Protein AF-A0A9K3EDG0-F1 (afdb_monomer)

Secondary structure (DSSP, 8-state):
-EE--HHHHHHHTSSSPPHHHHHHHTT--EEEEEETTTEEEEEESSHHHHHHHHHHHHH-----HHHHHHHHT----

Solvent-accessible surface area (backbone atoms only — not comparable to full-atom values): 4634 Å² total; per-residue (Å²): 126,47,71,46,57,44,68,49,32,49,43,58,70,34,87,74,66,31,67,68,58,56,61,44,58,76,77,47,78,67,50,75,50,76,37,72,86,12,35,38,38,66,46,46,96,42,70,69,54,33,53,51,51,50,52,53,55,59,67,52,62,85,71,54,68,72,57,57,62,55,54,72,73,66,68,84,130

Radius of gyration: 12.93 Å; Cα contacts (8 Å, |Δi|>4): 80; chains: 1; bounding box: 33×20×41 Å

Organism: Helianthus annuus (NCBI:txid4232)

Nearest PDB structures (foldseek):
  2ja9-assembly1_A-2  TM=9.286E-01  e=2.096E-03  Saccharomyces cerevisiae
  5k36-assembly1_G  TM=9.343E-01  e=5.042E-03  Saccharomyces cerevisiae S288C
  5okz-assembly4_a  TM=8.502E-01  e=2.399E-03  Saccharomyces cerevisiae S288C
  4ifd-assembly1_G  TM=8.550E-01  e=3.849E-03  Saccharomyces cerevisiae S288C
  5okz-assembly1_k  TM=8.539E-01  e=6.174E-03  Saccharomyces cerevisiae S288C

InterPro domains:
  IPR004088 K Homology domain, type 1 [PF15985] (5-46)
  IPR026699 Exosome complex RNA-binding protein 1/RRP40/RRP4 [PTHR21321] (1-64)
  IPR036612 K Homology domain, type 1 superfamily [G3DSA:3.30.1370.10] (1-68)
  IPR036612 K Homology domain, type 1 superfamily [SSF54791] (5-64)

Sequence (77 aa):
MFESYTGLARALLSSPPHPVLEGLGKKFLFEVAVGINGRFWVNASQLSTVILLGNAIQKSKSLSLVLFLLSETCSPK

Mean predicted aligned error: 7.65 Å

pLDDT: mean 83.64, std 19.43, range [34.81, 97.5]

Foldseek 3Di:
DAFAPLVLLVQCVDPVHQVLCVVLVVPFDKDKDGDSVRDIAIDGPDPVSRVVSRVSSRPDDRPPPVNVVVVVVPDDD

Structure (mmCIF, N/CA/C/O backbone):
data_AF-A0A9K3EDG0-F1
#
_entry.id   AF-A0A9K3EDG0-F1
#
loop_
_atom_site.group_PDB
_atom_site.id
_atom_site.type_symbol
_atom_site.label_atom_id
_atom_site.label_alt_id
_atom_site.label_comp_id
_atom_site.label_asym_id
_atom_site.label_entity_id
_atom_site.label_seq_id
_atom_site.pdbx_PDB_ins_code
_atom_site.Cartn_x
_atom_site.Cartn_y
_atom_site.Cartn_z
_atom_site.occupancy
_atom_site.B_iso_or_equiv
_atom_site.auth_seq_id
_atom_site.auth_comp_id
_atom_site.auth_asym_id
_atom_site.auth_atom_id
_atom_site.pdbx_PDB_model_num
ATOM 1 N N . MET A 1 1 ? -9.131 7.076 -5.817 1.00 88.38 1 MET A N 1
ATOM 2 C CA . MET A 1 1 ? -7.992 6.540 -6.597 1.00 88.38 1 MET A CA 1
ATOM 3 C C . MET A 1 1 ? -6.819 7.484 -6.400 1.00 88.38 1 MET A C 1
ATOM 5 O O . MET A 1 1 ? -7.052 8.685 -6.443 1.00 88.38 1 MET A O 1
ATOM 9 N N . PHE A 1 2 ? -5.613 6.972 -6.167 1.00 95.06 2 PHE A N 1
ATOM 10 C CA . PHE A 1 2 ? -4.404 7.765 -5.926 1.00 95.06 2 PHE A CA 1
ATOM 11 C C . PHE A 1 2 ? -3.361 7.516 -7.020 1.00 95.06 2 PHE A C 1
ATOM 13 O O . PHE A 1 2 ? -3.346 6.453 -7.646 1.00 95.06 2 PHE A O 1
ATOM 20 N N . GLU A 1 3 ? -2.492 8.499 -7.242 1.00 94.50 3 GLU A N 1
ATOM 21 C CA . GLU A 1 3 ? -1.386 8.416 -8.200 1.00 94.50 3 GLU A CA 1
ATOM 22 C C . GLU A 1 3 ? -0.054 8.180 -7.478 1.00 94.50 3 GLU A C 1
ATOM 24 O O . GLU A 1 3 ? 0.167 8.661 -6.365 1.00 94.50 3 GLU A O 1
ATOM 29 N N . SER A 1 4 ? 0.840 7.433 -8.114 1.00 90.94 4 SER A N 1
ATOM 30 C CA . SER A 1 4 ? 2.198 7.147 -7.664 1.00 90.94 4 SER A CA 1
ATOM 31 C C . SER A 1 4 ? 3.143 7.063 -8.859 1.00 90.94 4 SER A C 1
ATOM 33 O O . SER A 1 4 ? 2.730 6.831 -9.992 1.00 90.94 4 SER A O 1
ATOM 35 N N . TYR A 1 5 ? 4.449 7.151 -8.621 1.00 90.69 5 TYR A N 1
ATOM 36 C CA . TYR A 1 5 ? 5.408 6.795 -9.664 1.00 90.69 5 TYR A CA 1
ATOM 37 C C . TYR A 1 5 ? 5.385 5.274 -9.913 1.00 90.69 5 TYR A C 1
ATOM 39 O O . TYR A 1 5 ? 5.121 4.480 -9.006 1.00 90.69 5 TYR A O 1
ATOM 47 N N . THR A 1 6 ? 5.666 4.845 -11.145 1.00 92.69 6 THR A N 1
ATOM 48 C CA . THR A 1 6 ? 5.620 3.423 -11.551 1.00 92.69 6 THR A CA 1
ATOM 49 C C . THR A 1 6 ? 6.612 2.552 -10.776 1.00 92.69 6 THR A C 1
ATOM 51 O O . THR A 1 6 ? 6.336 1.385 -10.507 1.00 92.69 6 THR A O 1
ATOM 54 N N . GLY A 1 7 ? 7.741 3.125 -10.348 1.00 91.62 7 GLY A N 1
ATOM 55 C CA . GLY A 1 7 ? 8.693 2.463 -9.453 1.00 91.62 7 GLY A CA 1
ATOM 56 C C . GLY A 1 7 ? 8.095 2.110 -8.086 1.00 91.62 7 GLY A C 1
ATOM 57 O O . GLY A 1 7 ? 8.344 1.014 -7.596 1.00 91.62 7 GLY A O 1
ATOM 58 N N . LEU A 1 8 ? 7.261 2.980 -7.500 1.00 91.12 8 LEU A N 1
ATOM 59 C CA . LEU A 1 8 ? 6.584 2.692 -6.233 1.00 91.12 8 LEU A CA 1
ATOM 60 C C . LEU A 1 8 ? 5.560 1.589 -6.421 1.00 91.12 8 LEU A C 1
ATOM 62 O O . LEU A 1 8 ? 5.508 0.683 -5.609 1.00 91.12 8 LEU A O 1
ATOM 66 N N . ALA A 1 9 ? 4.788 1.625 -7.508 1.00 93.12 9 ALA A N 1
ATOM 67 C CA . ALA A 1 9 ? 3.817 0.575 -7.797 1.00 93.12 9 ALA A CA 1
ATOM 68 C C . ALA A 1 9 ? 4.483 -0.812 -7.877 1.00 93.12 9 ALA A C 1
ATOM 70 O O . ALA A 1 9 ? 3.983 -1.773 -7.300 1.00 93.12 9 ALA A O 1
ATOM 71 N N . ARG A 1 10 ? 5.653 -0.905 -8.523 1.00 92.88 10 ARG A N 1
ATOM 72 C CA . ARG A 1 10 ? 6.454 -2.141 -8.555 1.00 92.88 10 ARG A CA 1
ATOM 73 C C . ARG A 1 10 ? 6.994 -2.522 -7.176 1.00 92.88 10 ARG A C 1
ATOM 75 O O . ARG A 1 10 ? 6.992 -3.699 -6.846 1.00 92.88 10 ARG A O 1
ATOM 82 N N . ALA A 1 11 ? 7.427 -1.544 -6.381 1.00 92.31 11 ALA A N 1
ATOM 83 C CA . ALA A 1 11 ? 7.914 -1.776 -5.024 1.00 92.31 11 ALA A CA 1
ATOM 84 C C . ALA A 1 11 ? 6.793 -2.218 -4.063 1.00 92.31 11 ALA A C 1
ATOM 86 O O . ALA A 1 11 ? 7.007 -3.082 -3.230 1.00 92.31 11 ALA A O 1
ATOM 87 N N . LEU A 1 12 ? 5.575 -1.688 -4.194 1.00 92.38 12 LEU A N 1
ATOM 88 C CA . LEU A 1 12 ? 4.412 -2.124 -3.412 1.00 92.38 12 LEU A CA 1
ATOM 89 C C . LEU A 1 12 ? 4.014 -3.573 -3.724 1.00 92.38 12 LEU A C 1
ATOM 91 O O . LEU A 1 12 ? 3.509 -4.261 -2.845 1.00 92.38 12 LEU A O 1
ATOM 95 N N . LEU A 1 13 ? 4.254 -4.023 -4.957 1.00 93.19 13 LEU A N 1
ATOM 96 C CA . LEU A 1 13 ? 3.998 -5.389 -5.421 1.00 93.19 13 LEU A CA 1
ATOM 97 C C . LEU A 1 13 ? 5.213 -6.323 -5.272 1.00 93.19 13 LEU A C 1
ATOM 99 O O . LEU A 1 13 ? 5.145 -7.471 -5.712 1.00 93.19 13 LEU A O 1
ATOM 103 N N . SER A 1 14 ? 6.333 -5.857 -4.707 1.00 90.81 14 SER A N 1
ATOM 104 C CA . SER A 1 14 ? 7.517 -6.700 -4.539 1.00 90.81 14 SER A CA 1
ATOM 105 C C . SER A 1 14 ? 7.312 -7.753 -3.451 1.00 90.81 14 SER A C 1
ATOM 107 O O . SER A 1 14 ? 6.495 -7.588 -2.548 1.00 90.81 14 SER A O 1
ATOM 109 N N . SER A 1 15 ? 8.108 -8.822 -3.520 1.00 87.62 15 SER A N 1
ATOM 110 C CA . SER A 1 15 ? 8.251 -9.800 -2.443 1.00 87.62 15 SER A CA 1
ATOM 111 C C . SER A 1 15 ? 9.683 -9.724 -1.900 1.00 87.62 15 SER A C 1
ATOM 113 O O . SER A 1 15 ? 10.613 -9.959 -2.677 1.00 87.62 15 SER A O 1
ATOM 115 N N . PRO A 1 16 ? 9.892 -9.395 -0.611 1.00 85.06 16 PRO A N 1
ATOM 116 C CA . PRO A 1 16 ? 8.879 -9.155 0.424 1.00 85.06 16 PRO A CA 1
ATOM 117 C C . PRO A 1 16 ? 8.077 -7.847 0.220 1.00 85.06 16 PRO A C 1
ATOM 119 O O . PRO A 1 16 ? 8.534 -6.965 -0.519 1.00 85.06 16 PRO A O 1
ATOM 122 N N . PRO A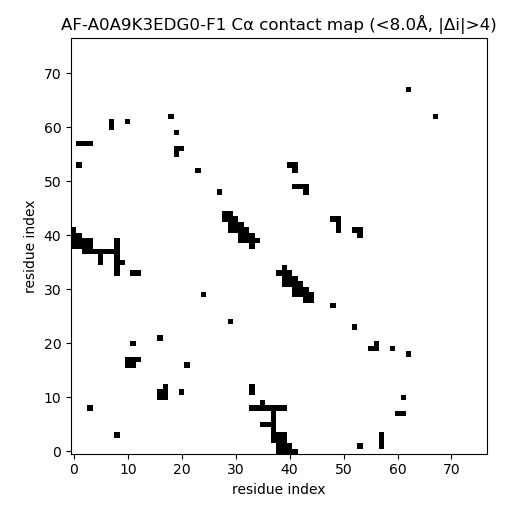 1 17 ? 6.889 -7.718 0.856 1.00 81.25 17 PRO A N 1
ATOM 123 C CA . PRO A 1 17 ? 6.032 -6.540 0.730 1.00 81.25 17 PRO A CA 1
ATOM 124 C C . PRO A 1 17 ? 6.754 -5.258 1.147 1.00 81.25 17 PRO A C 1
ATOM 126 O O . PRO A 1 17 ? 7.569 -5.265 2.069 1.00 81.25 17 PRO A O 1
ATOM 129 N N . HIS A 1 18 ? 6.423 -4.133 0.509 1.00 88.00 18 HIS A N 1
ATOM 130 C CA . HIS A 1 18 ? 7.016 -2.844 0.868 1.00 88.00 18 HIS A CA 1
ATOM 131 C C . HIS A 1 18 ? 6.774 -2.517 2.360 1.00 88.00 18 HIS A C 1
ATOM 133 O O . HIS A 1 18 ? 5.624 -2.617 2.804 1.00 88.00 18 HIS A O 1
ATOM 139 N N . PRO A 1 19 ? 7.779 -2.027 3.119 1.00 90.75 19 PRO A N 1
ATOM 140 C CA . PRO A 1 19 ? 7.659 -1.790 4.566 1.00 90.75 19 PRO A CA 1
ATOM 141 C C . PRO A 1 19 ? 6.489 -0.884 4.967 1.00 90.75 19 PRO A C 1
ATOM 143 O O . PRO A 1 19 ? 5.931 -1.010 6.054 1.00 90.75 19 PRO A O 1
ATOM 146 N N . VAL A 1 20 ? 6.081 0.023 4.072 1.00 92.75 20 VAL A N 1
ATOM 147 C CA . VAL A 1 20 ? 4.907 0.878 4.294 1.00 92.75 20 VAL A CA 1
ATOM 148 C C . VAL A 1 20 ? 3.623 0.058 4.455 1.00 92.75 20 VAL A C 1
ATOM 150 O O . VAL A 1 20 ? 2.815 0.370 5.322 1.00 92.75 20 VAL A O 1
ATOM 153 N N . LEU A 1 21 ? 3.435 -1.000 3.660 1.00 93.19 21 LEU A N 1
ATOM 154 C CA . LEU A 1 21 ? 2.235 -1.833 3.712 1.00 93.19 21 LEU A CA 1
ATOM 155 C C . LEU A 1 21 ? 2.231 -2.678 4.981 1.00 93.19 21 LEU A C 1
ATOM 157 O O . LEU A 1 21 ? 1.194 -2.795 5.625 1.00 93.19 21 LEU A O 1
ATOM 161 N N . GLU A 1 22 ? 3.394 -3.191 5.383 1.00 91.00 22 GLU A N 1
ATOM 162 C CA . GLU A 1 22 ? 3.535 -3.936 6.632 1.00 91.00 22 GLU A CA 1
ATOM 163 C C . GLU A 1 22 ? 3.259 -3.043 7.854 1.00 91.00 22 GLU A C 1
ATOM 165 O O . GLU A 1 22 ? 2.472 -3.398 8.732 1.00 91.00 22 GLU A O 1
ATOM 170 N N . GLY A 1 23 ? 3.854 -1.846 7.898 1.00 92.00 23 GLY A N 1
ATOM 171 C CA . GLY A 1 23 ? 3.653 -0.895 8.992 1.00 92.00 23 GLY A CA 1
ATOM 172 C C . GLY A 1 23 ? 2.208 -0.402 9.102 1.00 92.00 23 GLY A C 1
ATOM 173 O O . GLY A 1 23 ? 1.688 -0.250 10.209 1.00 92.00 23 GLY A O 1
ATOM 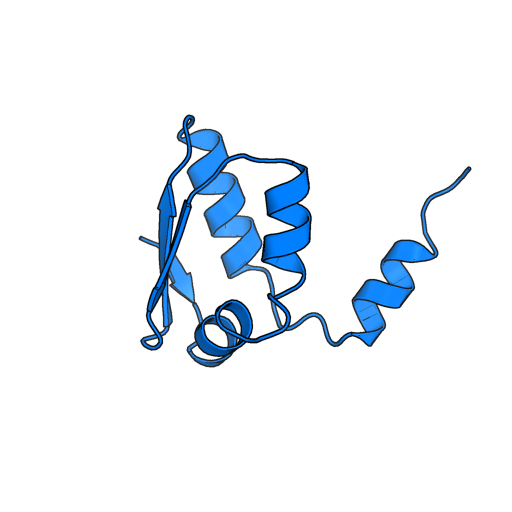174 N N . LEU A 1 24 ? 1.540 -0.183 7.966 1.00 94.06 24 LEU A N 1
ATOM 175 C CA . LEU A 1 24 ? 0.128 0.196 7.935 1.00 94.06 24 LEU A CA 1
ATOM 176 C C . LEU A 1 24 ? -0.783 -0.983 8.299 1.00 94.06 24 LEU A C 1
ATOM 178 O O . LEU A 1 24 ? -1.730 -0.783 9.055 1.00 94.06 24 LEU A O 1
ATOM 182 N N . GLY A 1 25 ? -0.475 -2.199 7.838 1.00 93.88 25 GLY A N 1
ATOM 183 C CA . GLY A 1 25 ? -1.250 -3.411 8.130 1.00 93.88 25 GLY A CA 1
ATOM 184 C C . GLY A 1 25 ? -1.248 -3.798 9.611 1.00 93.88 25 GLY A C 1
ATOM 185 O O . GLY A 1 25 ? -2.203 -4.399 10.092 1.00 93.88 25 GLY A O 1
ATOM 186 N N . LYS A 1 26 ? -0.224 -3.382 10.370 1.00 94.88 26 LYS A N 1
ATOM 187 C CA . LYS A 1 26 ? -0.179 -3.530 11.838 1.00 94.88 26 LYS A CA 1
ATOM 188 C C . LYS A 1 26 ? -1.145 -2.594 12.579 1.00 94.88 26 LYS A C 1
ATOM 190 O O . LYS A 1 26 ? -1.472 -2.864 13.730 1.00 94.88 26 LYS A O 1
ATOM 195 N N . LYS A 1 27 ? -1.565 -1.479 11.966 1.00 94.38 27 LYS A N 1
ATOM 196 C CA . LYS A 1 27 ? -2.374 -0.428 12.619 1.00 94.38 27 LYS A CA 1
ATOM 197 C C . LYS A 1 27 ? -3.791 -0.304 12.069 1.00 94.38 27 LYS A C 1
ATOM 199 O O . LYS A 1 27 ? -4.679 0.139 12.792 1.00 94.38 27 LYS A O 1
ATOM 204 N N . PHE A 1 28 ? -4.001 -0.648 10.803 1.00 96.12 28 PHE A N 1
ATOM 205 C CA . PHE A 1 28 ? -5.260 -0.435 10.099 1.00 96.12 28 PHE A CA 1
ATOM 206 C C . PHE A 1 28 ? -5.683 -1.694 9.350 1.00 96.12 28 PHE A C 1
ATOM 208 O O . PHE A 1 28 ? -4.861 -2.368 8.735 1.00 96.12 28 PHE A O 1
ATOM 215 N N . LEU A 1 29 ? -6.990 -1.954 9.341 1.00 96.25 29 LEU A N 1
ATOM 216 C CA . LEU A 1 29 ? -7.610 -2.918 8.439 1.00 96.25 29 LEU A CA 1
ATOM 217 C C . LEU A 1 29 ? -7.989 -2.193 7.148 1.00 96.25 29 LEU A C 1
ATOM 219 O O . LEU A 1 29 ? -8.799 -1.261 7.173 1.00 96.25 29 LEU A O 1
ATOM 223 N N . PHE A 1 30 ? -7.376 -2.593 6.038 1.00 97.00 30 PHE A N 1
ATOM 224 C CA . PHE A 1 30 ? -7.621 -1.996 4.733 1.00 97.00 30 PHE A CA 1
ATOM 225 C C . PHE A 1 30 ? -7.309 -2.970 3.602 1.00 97.00 30 PHE A C 1
ATOM 227 O O . PHE A 1 30 ? -6.573 -3.941 3.769 1.00 97.00 30 PHE A O 1
ATOM 234 N N . GLU A 1 31 ? -7.845 -2.657 2.434 1.00 97.06 31 GLU A N 1
ATOM 235 C CA . GLU A 1 31 ? -7.566 -3.333 1.177 1.00 97.06 31 GLU A CA 1
ATOM 236 C C . GLU A 1 31 ? -6.839 -2.359 0.256 1.00 97.06 31 GLU A C 1
ATOM 238 O O . GLU A 1 31 ? -7.101 -1.152 0.265 1.00 97.06 31 GLU A O 1
ATOM 243 N N . VAL A 1 32 ? -5.922 -2.878 -0.556 1.00 96.12 32 VAL A N 1
ATOM 244 C CA . VAL A 1 32 ? -5.195 -2.086 -1.545 1.00 96.12 32 VAL A CA 1
ATOM 245 C C . VAL A 1 32 ? -5.122 -2.846 -2.861 1.00 96.12 32 VAL A C 1
ATOM 247 O O . VAL A 1 32 ? -4.829 -4.038 -2.888 1.00 96.12 32 VAL A O 1
ATOM 250 N N . ALA A 1 33 ? -5.366 -2.144 -3.963 1.00 96.94 33 ALA A N 1
ATOM 251 C CA . ALA A 1 33 ? -5.130 -2.646 -5.310 1.00 96.94 33 ALA A CA 1
ATOM 252 C C . ALA A 1 33 ? -4.124 -1.727 -6.003 1.00 96.94 33 ALA A C 1
ATOM 254 O O . ALA A 1 33 ? -4.336 -0.516 -6.093 1.00 96.94 33 ALA A O 1
ATOM 255 N N . VAL A 1 34 ? -3.015 -2.291 -6.479 1.00 95.94 34 VAL A N 1
ATOM 256 C CA . VAL A 1 34 ? -1.915 -1.532 -7.086 1.00 95.94 34 VAL A CA 1
ATOM 257 C C . VAL A 1 34 ? -1.831 -1.858 -8.571 1.00 95.94 34 VAL A C 1
ATOM 259 O O . VAL A 1 34 ? -1.642 -3.007 -8.957 1.00 95.94 34 VAL A O 1
ATOM 262 N N . GLY A 1 35 ? -1.946 -0.833 -9.410 1.00 95.69 35 GLY A N 1
ATOM 263 C CA . GLY A 1 35 ? -1.695 -0.919 -10.840 1.00 95.69 35 GLY A CA 1
ATOM 264 C C . GLY A 1 35 ? -0.260 -0.511 -11.169 1.00 95.69 35 GLY A C 1
ATOM 265 O O . GLY A 1 35 ? 0.210 0.559 -10.776 1.00 95.69 35 GLY A O 1
ATOM 266 N N 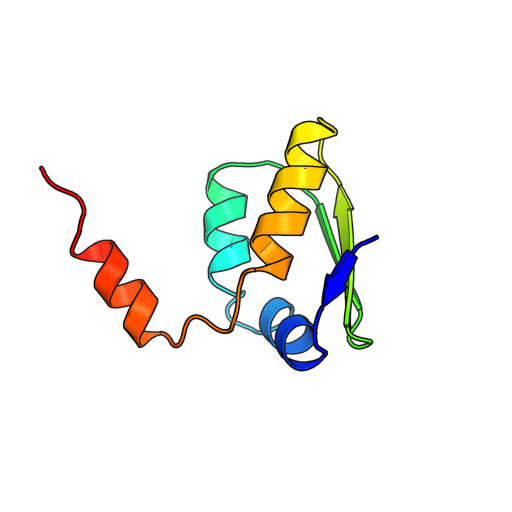. ILE A 1 36 ? 0.436 -1.324 -11.970 1.00 95.25 36 ILE A N 1
ATOM 267 C CA . ILE A 1 36 ? 1.800 -1.023 -12.454 1.00 95.25 36 ILE A CA 1
ATOM 268 C C . ILE A 1 36 ? 1.879 0.243 -13.329 1.00 95.25 36 ILE A C 1
ATOM 270 O O . ILE A 1 36 ? 2.973 0.726 -13.618 1.00 95.25 36 ILE A O 1
ATOM 274 N N . ASN A 1 37 ? 0.728 0.810 -13.707 1.00 95.12 37 ASN A N 1
ATOM 275 C CA . ASN A 1 37 ? 0.578 2.114 -14.353 1.00 95.12 37 ASN A CA 1
ATOM 276 C C . ASN A 1 37 ? 0.800 3.309 -13.403 1.00 95.12 37 ASN A C 1
ATOM 278 O O . ASN A 1 37 ? 0.585 4.445 -13.814 1.00 95.12 37 ASN A O 1
ATOM 282 N N . GLY A 1 38 ? 1.207 3.077 -12.149 1.00 94.00 38 GLY A N 1
ATOM 283 C CA . GLY A 1 38 ? 1.422 4.150 -11.176 1.00 94.00 38 GLY A CA 1
ATOM 284 C C . GLY A 1 38 ? 0.117 4.677 -10.583 1.00 94.00 38 GLY A C 1
ATOM 285 O O . GLY A 1 38 ? 0.011 5.847 -10.231 1.00 94.00 38 GLY A O 1
ATOM 286 N N . ARG A 1 39 ? -0.914 3.837 -10.501 1.00 95.50 39 ARG A N 1
ATOM 287 C CA . ARG A 1 39 ? -2.167 4.177 -9.826 1.00 95.50 39 ARG A CA 1
ATOM 288 C C . ARG A 1 39 ? -2.467 3.113 -8.794 1.00 95.50 39 ARG A C 1
ATOM 290 O O . ARG A 1 39 ? -2.233 1.933 -9.035 1.00 95.50 39 ARG A O 1
ATOM 297 N N . PHE A 1 40 ? -3.020 3.517 -7.663 1.00 96.25 40 PHE A N 1
ATOM 298 C CA . PHE A 1 40 ? -3.462 2.571 -6.651 1.00 96.25 40 PHE A CA 1
ATOM 299 C C . PHE A 1 40 ? -4.790 2.993 -6.032 1.00 96.25 40 PHE A C 1
ATOM 301 O O . PHE A 1 40 ? -5.178 4.167 -6.013 1.00 96.25 40 PHE A O 1
ATOM 308 N N . TRP A 1 41 ? -5.508 1.996 -5.548 1.00 97.44 41 TRP A N 1
ATOM 309 C CA . TRP A 1 41 ? -6.786 2.124 -4.877 1.00 97.44 41 TRP A CA 1
ATOM 310 C C . TRP A 1 41 ? -6.658 1.592 -3.458 1.00 97.44 41 TRP A C 1
ATOM 312 O O . TRP A 1 41 ? -5.951 0.614 -3.235 1.00 97.44 41 TRP A O 1
ATOM 322 N N . VAL A 1 42 ? -7.332 2.248 -2.517 1.00 97.38 42 VAL A N 1
ATOM 323 C CA . VAL A 1 42 ? -7.360 1.864 -1.105 1.00 97.38 42 VAL A CA 1
ATOM 324 C C . VAL A 1 42 ? -8.800 1.898 -0.628 1.00 97.38 42 VAL A C 1
ATOM 326 O O . VAL A 1 42 ? -9.534 2.830 -0.968 1.00 97.38 42 VAL A O 1
ATOM 329 N N . ASN A 1 43 ? -9.165 0.920 0.192 1.00 97.50 43 ASN A N 1
ATOM 330 C CA . ASN A 1 43 ? -10.456 0.834 0.854 1.00 97.50 43 ASN A CA 1
ATOM 331 C C . ASN A 1 43 ? -10.289 0.498 2.333 1.00 97.50 43 ASN A C 1
ATOM 333 O O . ASN A 1 43 ? -9.456 -0.323 2.701 1.00 97.50 43 ASN A O 1
ATOM 337 N N . ALA A 1 44 ? -11.073 1.155 3.179 1.00 97.19 44 ALA A N 1
ATOM 338 C CA . ALA A 1 44 ? -11.101 0.950 4.620 1.00 97.19 44 ALA A CA 1
ATOM 339 C C . ALA A 1 44 ? -12.478 1.361 5.156 1.00 97.19 44 ALA A C 1
ATOM 341 O O . ALA A 1 44 ? -13.211 2.100 4.502 1.00 97.19 44 ALA A O 1
ATOM 342 N N . SER A 1 45 ? -12.807 0.926 6.375 1.00 96.69 45 SER A N 1
ATOM 343 C CA . SER A 1 45 ? -14.108 1.198 7.009 1.00 96.69 45 SER A CA 1
ATOM 344 C C . SER A 1 45 ? -14.430 2.696 7.145 1.00 96.69 45 SER A C 1
ATOM 346 O O . SER A 1 45 ? -15.588 3.091 7.031 1.00 96.69 45 SER A O 1
ATOM 348 N N . GLN A 1 46 ? -13.414 3.539 7.361 1.00 96.94 46 GLN A N 1
ATOM 349 C CA . GLN A 1 46 ? -13.575 4.984 7.534 1.00 96.94 46 GLN A CA 1
ATOM 350 C C . GLN A 1 46 ? -12.870 5.768 6.425 1.00 96.94 46 GLN A C 1
ATOM 352 O O . GLN A 1 46 ? -11.720 5.492 6.076 1.00 96.94 46 GLN A O 1
ATOM 357 N N . LEU A 1 47 ? -13.527 6.822 5.930 1.00 96.75 47 LEU A N 1
ATOM 358 C CA . LEU A 1 47 ? -12.977 7.704 4.896 1.00 96.75 47 LEU A CA 1
ATOM 359 C C . LEU A 1 47 ? -11.687 8.410 5.349 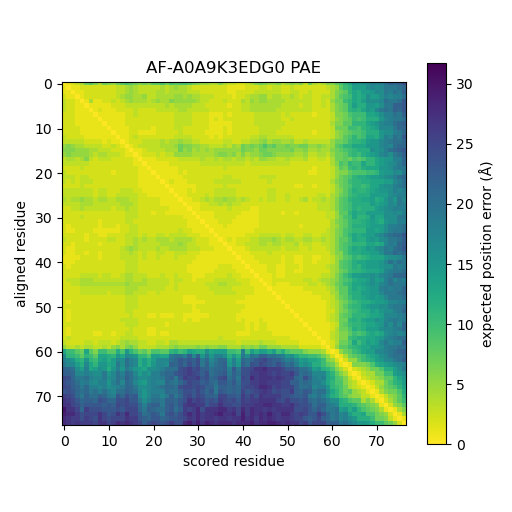1.00 96.75 47 LEU A C 1
ATOM 361 O O . LEU A 1 47 ? -10.753 8.563 4.562 1.00 96.75 47 LEU A O 1
ATOM 365 N N . SER A 1 48 ? -11.609 8.798 6.624 1.00 97.06 48 SER A N 1
ATOM 366 C CA . SER A 1 48 ? -10.407 9.378 7.238 1.00 97.06 48 SER A CA 1
ATOM 367 C C . SER A 1 48 ? -9.203 8.438 7.115 1.00 97.06 48 SER A C 1
ATOM 369 O O . SER A 1 48 ? -8.111 8.874 6.749 1.00 97.06 48 SER A O 1
ATOM 371 N N . THR A 1 49 ? -9.413 7.139 7.338 1.00 96.75 49 THR A N 1
ATOM 372 C CA . THR A 1 49 ? -8.393 6.100 7.172 1.00 96.75 49 THR A CA 1
ATOM 373 C C . THR A 1 49 ? -7.988 5.942 5.711 1.00 96.75 49 THR A C 1
ATOM 375 O O . THR A 1 49 ? -6.796 5.880 5.431 1.00 96.75 49 THR A O 1
ATOM 378 N N . VAL A 1 50 ? -8.935 5.952 4.765 1.00 97.50 50 VAL A N 1
ATOM 379 C CA . VAL A 1 50 ? -8.619 5.886 3.323 1.00 97.50 50 VAL A CA 1
ATOM 380 C C . VAL A 1 50 ? -7.719 7.051 2.898 1.00 97.50 50 VAL A C 1
ATOM 382 O O . VAL A 1 50 ? -6.722 6.840 2.206 1.00 97.50 50 VAL A O 1
ATOM 385 N N . ILE A 1 51 ? -8.027 8.272 3.346 1.00 96.94 51 ILE A N 1
ATOM 386 C CA . ILE A 1 51 ? -7.223 9.467 3.051 1.00 96.94 51 ILE A CA 1
ATOM 387 C C . ILE A 1 51 ? -5.832 9.357 3.687 1.00 96.94 51 ILE A C 1
ATOM 389 O O . ILE A 1 51 ? -4.828 9.638 3.029 1.00 96.94 51 ILE A O 1
ATOM 393 N N . LEU A 1 52 ? -5.752 8.924 4.949 1.00 95.88 52 LEU A N 1
ATOM 394 C CA . LEU A 1 52 ? -4.485 8.743 5.658 1.00 95.88 52 LEU A CA 1
ATOM 395 C C . LEU A 1 52 ? -3.591 7.711 4.959 1.00 95.88 52 LEU A C 1
ATOM 397 O O . LEU A 1 52 ? -2.424 7.996 4.695 1.00 95.88 52 LEU A O 1
ATOM 401 N N . LEU A 1 53 ? -4.144 6.541 4.629 1.00 96.25 53 LEU A N 1
ATOM 402 C CA . LEU A 1 53 ? -3.439 5.457 3.946 1.00 96.25 53 LEU A CA 1
ATOM 403 C C . LEU A 1 53 ? -2.959 5.891 2.562 1.00 96.25 53 LEU A C 1
ATOM 405 O O . LEU A 1 53 ? -1.793 5.691 2.229 1.00 96.25 53 LEU A O 1
ATOM 409 N N . GLY A 1 54 ? -3.827 6.535 1.776 1.00 95.69 54 GLY A N 1
ATOM 410 C CA . GLY A 1 54 ? -3.472 7.049 0.456 1.00 95.69 54 GLY A CA 1
ATOM 411 C C . GLY A 1 54 ? -2.304 8.030 0.512 1.00 95.69 54 GLY A C 1
ATOM 412 O O . GLY A 1 54 ? -1.329 7.882 -0.224 1.00 95.69 54 GLY A O 1
ATOM 413 N N . ASN A 1 55 ? -2.347 8.976 1.452 1.00 94.38 55 ASN A N 1
ATOM 414 C CA . ASN A 1 55 ? -1.273 9.945 1.652 1.00 94.38 55 ASN A CA 1
ATOM 415 C C . ASN A 1 55 ? 0.022 9.297 2.165 1.00 94.38 55 ASN A C 1
ATOM 417 O O . ASN A 1 55 ? 1.108 9.668 1.718 1.00 94.38 55 ASN A O 1
ATOM 421 N N . ALA A 1 56 ? -0.074 8.337 3.087 1.00 94.25 56 ALA A N 1
ATOM 422 C CA . ALA A 1 56 ? 1.079 7.622 3.627 1.00 94.25 56 ALA A CA 1
ATOM 423 C C . ALA A 1 56 ? 1.792 6.803 2.542 1.00 94.25 56 ALA A C 1
ATOM 425 O O . ALA A 1 56 ? 3.013 6.884 2.416 1.00 94.25 56 ALA A O 1
ATOM 426 N N . ILE A 1 57 ? 1.034 6.077 1.713 1.00 93.62 57 ILE A N 1
ATOM 427 C CA . ILE A 1 57 ? 1.576 5.311 0.587 1.00 93.62 57 ILE A CA 1
ATOM 428 C C . ILE A 1 57 ? 2.175 6.261 -0.454 1.00 93.62 57 ILE A C 1
ATOM 430 O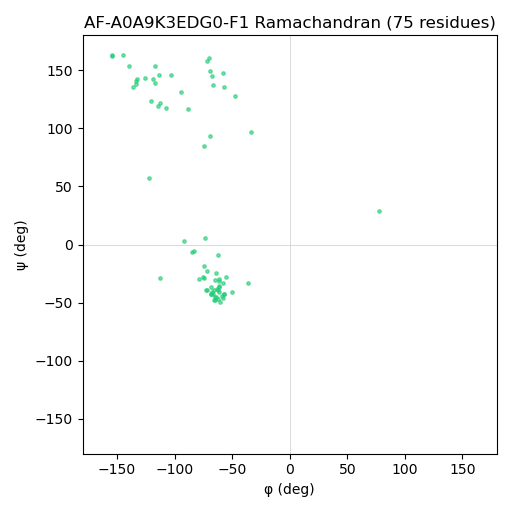 O . ILE A 1 57 ? 3.320 6.075 -0.853 1.00 93.62 57 ILE A O 1
ATOM 434 N N . GLN A 1 58 ? 1.471 7.325 -0.849 1.00 92.12 58 GLN A N 1
ATOM 435 C CA . GLN A 1 58 ? 1.963 8.262 -1.865 1.00 92.12 58 GLN A CA 1
ATOM 436 C C . GLN A 1 58 ? 3.266 8.965 -1.448 1.00 92.12 58 GLN A C 1
ATOM 438 O O . GLN A 1 58 ? 4.140 9.196 -2.284 1.00 92.12 58 GLN A O 1
ATOM 443 N N . LYS A 1 59 ? 3.424 9.273 -0.154 1.00 89.19 59 LYS A N 1
ATOM 444 C CA . LYS A 1 59 ? 4.647 9.872 0.405 1.00 89.19 59 LYS A CA 1
ATOM 445 C C . LYS A 1 59 ? 5.724 8.849 0.763 1.00 89.19 59 LYS A C 1
ATOM 447 O O . LYS A 1 59 ? 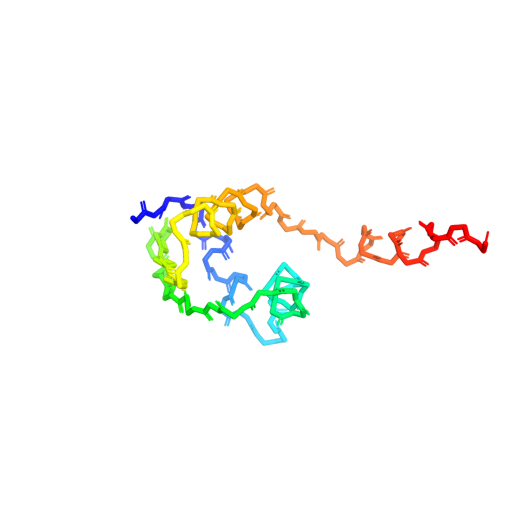6.841 9.248 1.095 1.00 89.19 59 LYS A O 1
ATOM 452 N N . SER A 1 60 ? 5.434 7.551 0.668 1.00 84.12 60 SER A N 1
ATOM 453 C CA . SER A 1 60 ? 6.439 6.508 0.840 1.00 84.12 60 SER A CA 1
ATOM 454 C C . SER A 1 60 ? 7.325 6.448 -0.402 1.00 84.12 60 SER A C 1
ATOM 456 O O . SER A 1 60 ? 7.106 5.706 -1.353 1.00 84.12 60 SER A O 1
ATOM 458 N N . LYS A 1 61 ? 8.351 7.295 -0.427 1.00 70.38 61 LYS A N 1
ATOM 459 C CA . LYS A 1 61 ? 9.487 7.070 -1.318 1.00 70.38 61 LYS A CA 1
ATOM 460 C C . LYS A 1 61 ? 10.209 5.827 -0.820 1.00 70.38 61 LYS A C 1
ATOM 462 O O . LYS A 1 61 ? 10.247 5.642 0.393 1.00 70.38 61 LYS A O 1
ATOM 467 N N . SER A 1 62 ? 10.760 5.024 -1.740 1.00 60.25 62 SER A N 1
ATOM 468 C CA . SER A 1 62 ? 11.612 3.858 -1.450 1.00 60.25 62 SER A CA 1
ATOM 469 C C . SER A 1 62 ? 12.443 4.136 -0.201 1.00 60.25 62 SER A C 1
ATOM 471 O O . SER A 1 62 ? 13.454 4.838 -0.280 1.00 60.25 62 SER A O 1
ATOM 473 N N . LEU A 1 63 ? 11.979 3.657 0.959 1.00 54.62 63 LEU A N 1
ATOM 474 C CA . LEU A 1 63 ? 12.784 3.662 2.163 1.00 54.62 63 LEU A CA 1
ATOM 475 C C . LEU A 1 63 ? 13.840 2.621 1.834 1.00 54.62 63 LEU A C 1
ATOM 477 O O . LEU A 1 63 ? 13.597 1.425 1.969 1.00 54.62 63 LEU A O 1
ATOM 481 N N . SER A 1 64 ? 14.979 3.064 1.292 1.00 48.62 64 SER A N 1
ATOM 482 C CA . SER A 1 64 ? 16.159 2.214 1.228 1.00 48.62 64 SER A CA 1
ATOM 483 C C . SER A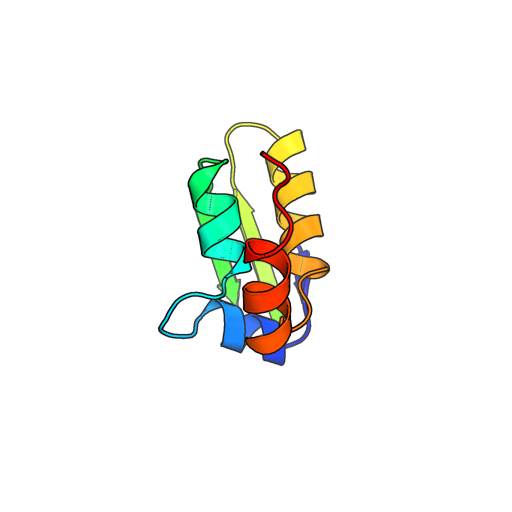 1 64 ? 16.307 1.606 2.610 1.00 48.62 64 SER A C 1
ATOM 485 O O . SER A 1 64 ? 16.268 2.347 3.590 1.00 48.62 64 SER A O 1
ATOM 487 N N . LEU A 1 65 ? 16.429 0.280 2.672 1.00 49.50 65 LEU A N 1
ATOM 488 C CA . LEU A 1 65 ? 16.499 -0.550 3.881 1.00 49.50 65 LEU A CA 1
ATOM 489 C C . LEU A 1 65 ? 17.280 0.100 5.046 1.00 49.50 65 LEU A C 1
ATOM 491 O O . LEU A 1 65 ? 16.913 -0.038 6.208 1.00 49.50 65 LEU A O 1
ATOM 495 N N . VAL A 1 66 ? 18.307 0.883 4.709 1.00 47.53 66 VAL A N 1
ATOM 496 C CA . VAL A 1 66 ? 19.111 1.732 5.598 1.00 47.53 66 VAL A CA 1
ATOM 497 C C . VAL A 1 66 ? 18.278 2.642 6.519 1.00 47.53 66 VAL A C 1
ATOM 499 O O . VAL A 1 66 ? 18.611 2.768 7.689 1.00 47.53 66 VAL A O 1
ATOM 502 N N . LEU A 1 67 ? 17.190 3.261 6.050 1.00 49.62 67 LEU A N 1
ATOM 503 C CA . LEU A 1 67 ? 16.392 4.188 6.865 1.00 49.62 67 LEU A CA 1
ATOM 504 C C . LEU A 1 67 ? 15.445 3.462 7.837 1.00 49.62 67 LEU A C 1
ATOM 506 O O . LEU A 1 67 ? 15.162 3.979 8.915 1.00 49.62 67 LEU A O 1
ATOM 510 N N . PHE A 1 68 ? 14.977 2.261 7.478 1.00 47.53 68 PHE A N 1
ATOM 511 C CA . PHE A 1 68 ? 14.125 1.445 8.350 1.00 47.53 68 PHE A CA 1
ATOM 512 C C . PHE A 1 68 ? 14.916 0.940 9.565 1.00 47.53 68 PHE A C 1
ATOM 514 O O . PHE A 1 68 ? 14.455 1.093 10.696 1.00 47.53 68 PHE A O 1
ATOM 521 N N . LEU A 1 69 ? 16.159 0.488 9.348 1.00 47.28 69 LEU A N 1
ATOM 522 C CA . LEU A 1 69 ? 17.072 0.090 10.428 1.00 47.28 69 LEU A CA 1
ATOM 523 C C . LEU A 1 69 ? 17.405 1.244 11.387 1.00 47.28 69 LEU A C 1
ATOM 525 O O . LEU A 1 69 ? 17.579 1.022 12.581 1.00 47.28 69 LEU A O 1
ATOM 529 N N . LEU A 1 70 ? 17.444 2.488 10.901 1.00 45.16 70 LEU A N 1
ATOM 530 C CA . LEU A 1 70 ? 17.661 3.655 11.761 1.00 45.16 70 LEU A CA 1
ATOM 531 C C . LEU A 1 70 ? 16.416 4.020 12.586 1.00 45.16 70 LEU A C 1
ATOM 533 O O . LEU A 1 70 ? 16.552 4.532 13.697 1.00 45.16 70 LEU A O 1
ATOM 537 N N . SER A 1 71 ? 15.208 3.717 12.100 1.00 49.12 71 SER A N 1
ATOM 538 C CA . SER A 1 71 ? 13.969 3.982 12.847 1.00 49.12 71 SER A CA 1
ATOM 539 C C . SER A 1 71 ? 13.731 3.010 14.010 1.00 49.12 71 SER A C 1
ATOM 541 O O . SER A 1 71 ? 13.169 3.414 15.024 1.00 49.12 71 SER A O 1
ATOM 543 N N . GLU A 1 72 ? 14.231 1.771 13.924 1.00 48.91 72 GLU A N 1
ATOM 544 C CA . GLU A 1 72 ? 14.165 0.804 15.033 1.00 48.91 72 GLU A CA 1
ATOM 545 C C . GLU A 1 72 ? 15.167 1.112 16.162 1.00 48.91 72 GLU A C 1
ATOM 547 O O . GLU A 1 72 ? 14.962 0.687 17.296 1.00 48.91 72 GLU A O 1
ATOM 552 N N . THR A 1 73 ? 16.204 1.921 15.907 1.00 46.47 73 THR A N 1
ATOM 553 C CA . THR A 1 73 ? 17.134 2.381 16.961 1.00 46.47 73 THR A CA 1
ATOM 554 C C . THR A 1 73 ? 16.641 3.592 17.759 1.00 46.47 73 THR A C 1
ATOM 556 O O . THR A 1 73 ? 17.273 3.969 18.742 1.00 46.47 73 THR A O 1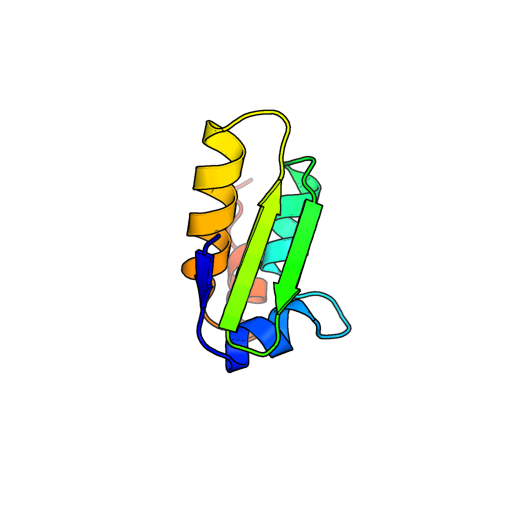
ATOM 559 N N . CYS A 1 74 ? 15.510 4.197 17.377 1.00 38.94 74 CYS A N 1
ATOM 560 C CA . CYS A 1 74 ? 14.973 5.396 18.020 1.00 38.94 74 CYS A CA 1
ATOM 561 C C . CYS A 1 74 ? 13.547 5.161 18.549 1.00 38.94 74 CYS A C 1
ATOM 563 O O . CYS A 1 74 ? 12.602 5.854 18.183 1.00 38.94 74 CYS A O 1
ATOM 565 N N . SER A 1 75 ? 13.377 4.162 19.417 1.00 34.81 75 SER A N 1
ATOM 566 C CA . SER A 1 75 ? 12.344 4.221 20.458 1.00 34.81 75 SER A CA 1
ATOM 567 C C . SER A 1 75 ? 13.043 4.435 21.802 1.00 34.81 75 SER A C 1
ATOM 569 O O . SER A 1 75 ? 13.851 3.586 22.188 1.00 34.81 75 SER A O 1
ATOM 571 N N . PRO A 1 76 ? 12.793 5.553 22.509 1.00 45.56 76 PRO A N 1
ATOM 572 C CA . PRO A 1 76 ? 13.251 5.699 23.882 1.00 45.56 76 PRO A CA 1
ATOM 573 C C . PRO A 1 76 ? 12.502 4.689 24.762 1.00 45.56 76 PRO A C 1
ATOM 575 O O . PRO A 1 76 ? 11.301 4.478 24.583 1.00 45.56 76 PRO A O 1
ATOM 578 N N . LYS A 1 77 ? 13.240 4.042 25.669 1.00 36.97 77 LYS A N 1
ATOM 579 C CA . LYS A 1 77 ? 12.662 3.340 26.822 1.00 36.97 77 LYS A CA 1
ATOM 580 C C . LYS A 1 77 ? 11.809 4.285 27.659 1.00 36.97 77 LYS A C 1
ATOM 582 O O . LYS A 1 77 ? 12.183 5.477 27.737 1.00 3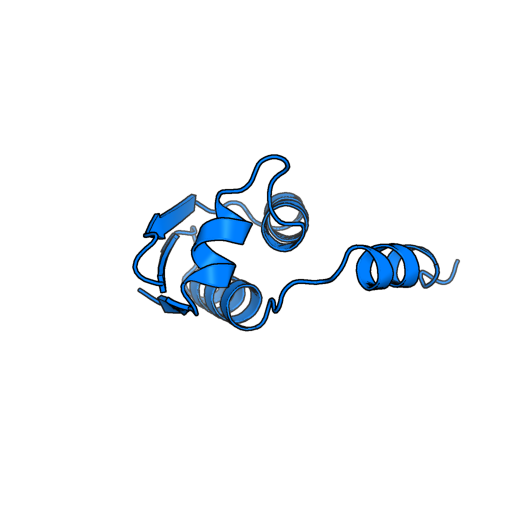6.97 77 LYS A O 1
#